Protein AF-J4UDU2-F1 (afdb_monomer_lite)

Secondary structure (DSSP, 8-state):
-----PPPHHHHHHHHHHHHHHHHHH---HHHHHHHHHHHHHHHHHHHHHHHHHHHHHTSSSTT---SSTT---TTS--GGGG---HHHHHHBSEEE-TTSTTSEEE--SPPTTT--EEEEEETTEEEEEE-EE-TTS-EE--S-EEEEE-S-EEE-TTS-EEEE-TT-TTS-EEETTEEE--

Structure (mmCIF, N/CA/C/O backbone):
data_AF-J4UDU2-F1
#
_entry.id   AF-J4UDU2-F1
#
loop_
_atom_site.group_PDB
_atom_site.id
_atom_site.type_symbol
_atom_site.label_atom_id
_atom_site.label_alt_id
_atom_site.label_comp_id
_atom_site.label_asym_id
_atom_site.label_entity_id
_atom_site.label_seq_id
_atom_site.pdbx_PDB_ins_code
_atom_site.Cartn_x
_atom_site.Cartn_y
_atom_site.Cartn_z
_atom_site.occupancy
_atom_site.B_iso_or_equiv
_atom_site.auth_seq_id
_atom_site.auth_comp_id
_atom_site.auth_asym_id
_atom_site.auth_atom_id
_atom_site.pdbx_PDB_model_num
ATOM 1 N N . MET A 1 1 ? -66.976 0.174 40.204 1.00 45.00 1 MET A N 1
ATOM 2 C CA . MET A 1 1 ? -65.738 0.943 40.476 1.00 45.00 1 MET A CA 1
ATOM 3 C C . MET A 1 1 ? -64.549 0.136 39.961 1.00 45.00 1 MET A C 1
ATOM 5 O O . MET A 1 1 ? -64.362 -0.986 40.413 1.00 45.00 1 MET A O 1
ATOM 9 N N . ARG A 1 2 ? -63.806 0.630 38.957 1.00 53.00 2 ARG A N 1
ATOM 10 C CA . ARG A 1 2 ? -62.607 -0.051 38.426 1.00 53.00 2 ARG A CA 1
ATOM 11 C C . ARG A 1 2 ? -61.478 0.061 39.462 1.00 53.00 2 ARG A C 1
ATOM 13 O O . ARG A 1 2 ? -61.044 1.169 39.750 1.00 53.00 2 ARG A O 1
ATOM 20 N N . LYS A 1 3 ? -61.021 -1.064 40.028 1.00 57.88 3 LYS A N 1
ATOM 21 C CA . LYS A 1 3 ? -59.808 -1.117 40.864 1.00 57.88 3 LYS A CA 1
ATOM 22 C C . LYS A 1 3 ? -58.595 -0.871 39.964 1.00 57.88 3 LYS A C 1
ATOM 24 O O . LYS A 1 3 ? -58.195 -1.771 39.230 1.00 57.88 3 LYS A O 1
ATOM 29 N N . SER A 1 4 ? -58.016 0.325 40.009 1.00 65.12 4 SER A N 1
ATOM 30 C CA . SER A 1 4 ? -56.647 0.526 39.538 1.00 65.12 4 SER A CA 1
ATOM 31 C C . SER A 1 4 ? -55.719 -0.206 40.510 1.00 65.12 4 SER A C 1
ATOM 33 O O . SER A 1 4 ? -55.686 0.093 41.702 1.00 65.12 4 SER A O 1
ATOM 35 N N . ARG A 1 5 ? -55.009 -1.234 40.032 1.00 69.75 5 ARG A N 1
ATOM 36 C CA . ARG A 1 5 ? -53.910 -1.828 40.801 1.00 69.75 5 ARG A CA 1
ATOM 37 C C . ARG A 1 5 ? -52.787 -0.792 40.816 1.00 69.75 5 ARG A C 1
ATOM 39 O O . ARG A 1 5 ? -52.220 -0.500 39.770 1.00 69.75 5 ARG A O 1
ATOM 46 N N . ALA A 1 6 ? -52.549 -0.178 41.971 1.00 69.25 6 ALA A N 1
ATOM 47 C CA . ALA A 1 6 ? -51.404 0.698 42.162 1.00 69.25 6 ALA A CA 1
ATOM 48 C C . ALA A 1 6 ? -50.126 -0.144 42.060 1.00 69.25 6 ALA A C 1
ATOM 50 O O . ALA A 1 6 ? -50.039 -1.209 42.670 1.00 69.25 6 ALA A O 1
ATOM 51 N N . PHE A 1 7 ? -49.180 0.324 41.251 1.00 75.19 7 PHE A N 1
ATOM 52 C CA . PHE A 1 7 ? -47.897 -0.331 41.025 1.00 75.19 7 PHE A CA 1
ATOM 53 C C . PHE A 1 7 ? -47.083 -0.321 42.323 1.00 75.19 7 PHE A C 1
ATOM 55 O O . PHE A 1 7 ? -46.953 0.725 42.964 1.00 75.19 7 PHE A O 1
ATOM 62 N N . THR A 1 8 ? -46.583 -1.480 42.746 1.00 87.56 8 THR A N 1
ATOM 63 C CA . THR A 1 8 ? -45.851 -1.592 44.012 1.00 87.56 8 THR A CA 1
ATOM 64 C C . THR A 1 8 ? -44.386 -1.191 43.842 1.00 87.56 8 THR A C 1
ATOM 66 O O . THR A 1 8 ? -43.789 -1.357 42.780 1.00 87.56 8 THR A O 1
ATOM 69 N N . LEU A 1 9 ? -43.770 -0.675 44.911 1.00 85.88 9 LEU A N 1
ATOM 70 C CA . LEU A 1 9 ? -42.351 -0.297 44.899 1.00 85.88 9 LEU A CA 1
ATOM 71 C C . LEU A 1 9 ? -41.449 -1.499 44.578 1.00 85.88 9 LEU A C 1
ATOM 73 O O . LEU A 1 9 ? -40.453 -1.353 43.877 1.00 85.88 9 LEU A O 1
ATOM 77 N N . VAL A 1 10 ? -41.834 -2.692 45.039 1.00 89.69 10 VAL A N 1
ATOM 78 C CA . VAL A 1 10 ? -41.133 -3.947 44.739 1.00 89.69 10 VAL A CA 1
ATOM 79 C C . VAL A 1 10 ? -41.125 -4.229 43.239 1.00 89.69 10 VAL A C 1
ATOM 81 O O . VAL A 1 10 ? -40.053 -4.465 42.693 1.00 89.69 10 VAL A O 1
ATOM 84 N N . GLU A 1 11 ? -42.273 -4.132 42.558 1.00 87.94 11 GLU A N 1
ATOM 85 C CA . GLU A 1 11 ? -42.340 -4.322 41.100 1.00 87.94 11 GLU A CA 1
ATOM 86 C C . GLU A 1 11 ? -41.428 -3.335 40.357 1.00 87.94 11 GLU A C 1
ATOM 88 O O . GLU A 1 11 ? -40.759 -3.718 39.399 1.00 87.94 11 GLU A O 1
ATOM 93 N N . LEU A 1 12 ? -41.325 -2.090 40.833 1.00 89.56 12 LEU A N 1
ATOM 94 C CA . LEU A 1 12 ? -40.435 -1.089 40.245 1.00 89.56 12 LEU A CA 1
ATOM 95 C C . LEU A 1 12 ? -38.954 -1.444 40.422 1.00 89.56 12 LEU A C 1
ATOM 97 O O . LEU A 1 12 ? -38.186 -1.397 39.462 1.00 89.56 12 LEU A O 1
ATOM 101 N N . VAL A 1 13 ? -38.551 -1.831 41.633 1.00 92.00 13 VAL A N 1
ATOM 102 C CA . VAL A 1 13 ? -37.158 -2.194 41.932 1.00 92.00 13 VAL A CA 1
ATOM 103 C C . VAL A 1 13 ? -36.739 -3.432 41.142 1.00 92.00 13 VAL A C 1
ATOM 105 O O . VAL A 1 13 ? -35.652 -3.449 40.566 1.00 92.00 13 VAL A O 1
ATOM 108 N N . THR A 1 14 ? -37.606 -4.443 41.045 1.00 92.38 14 THR A N 1
ATOM 109 C CA . THR A 1 14 ? -37.316 -5.657 40.271 1.00 92.38 14 THR A CA 1
ATOM 110 C C . THR A 1 14 ? -37.085 -5.343 38.793 1.00 92.38 14 THR A C 1
ATOM 112 O O . THR A 1 14 ? -36.130 -5.849 38.206 1.00 92.38 14 THR A O 1
ATOM 115 N N . VAL A 1 15 ? -37.895 -4.462 38.197 1.00 93.12 15 VAL A N 1
ATOM 116 C CA . VAL A 1 15 ? -37.722 -4.043 36.797 1.00 93.12 15 VAL A CA 1
ATOM 117 C C . VAL A 1 15 ? -36.394 -3.312 36.591 1.00 93.12 15 VAL A C 1
ATOM 119 O O . VAL A 1 15 ? -35.671 -3.628 35.648 1.00 93.12 15 VAL A O 1
ATOM 122 N N . VAL A 1 16 ? -36.025 -2.386 37.482 1.00 92.81 16 VAL A N 1
ATOM 123 C CA . VAL A 1 16 ? -34.753 -1.643 37.385 1.00 92.81 16 VAL A CA 1
ATOM 124 C C . VAL A 1 16 ? -33.546 -2.579 37.482 1.00 92.81 16 VAL A C 1
ATOM 126 O O . VAL A 1 16 ? -32.600 -2.437 36.708 1.00 92.81 16 VAL A O 1
ATOM 129 N N . VAL A 1 17 ? -33.588 -3.570 38.378 1.00 94.31 17 VAL A N 1
ATOM 130 C CA . VAL A 1 17 ? -32.515 -4.568 38.519 1.00 94.31 17 VAL A CA 1
ATOM 131 C C . VAL A 1 17 ? -32.376 -5.412 37.252 1.00 94.31 17 VAL A C 1
ATOM 133 O O . VAL A 1 17 ? -31.265 -5.582 36.752 1.00 94.31 17 VAL A O 1
ATOM 136 N N . ILE A 1 18 ? -33.488 -5.897 36.690 1.00 94.19 18 ILE A N 1
ATOM 137 C CA . ILE A 1 18 ? -33.465 -6.693 35.455 1.00 94.19 18 ILE A CA 1
ATOM 138 C C . ILE A 1 18 ? -32.927 -5.860 34.284 1.00 94.19 18 ILE A C 1
ATOM 140 O O . ILE A 1 18 ? -32.068 -6.340 33.549 1.00 94.19 18 ILE A O 1
ATOM 144 N N . ILE A 1 19 ? -33.364 -4.604 34.135 1.00 91.62 19 ILE A N 1
ATOM 145 C CA . ILE A 1 19 ? -32.855 -3.700 33.091 1.00 91.62 19 ILE A CA 1
ATOM 146 C C . ILE A 1 19 ? -31.349 -3.459 33.267 1.00 91.62 19 ILE A C 1
ATOM 148 O O . ILE A 1 19 ? -30.617 -3.502 32.282 1.00 91.62 19 ILE A O 1
ATOM 152 N N . GLY A 1 20 ? -30.862 -3.268 34.497 1.00 89.62 20 GLY A N 1
ATOM 153 C CA . GLY A 1 20 ? -29.432 -3.098 34.770 1.00 89.62 20 GLY A CA 1
ATOM 154 C C . GLY A 1 20 ? -28.589 -4.309 34.354 1.00 89.62 20 GLY A C 1
ATOM 155 O O . GLY A 1 20 ? -27.547 -4.146 33.720 1.00 89.62 20 GLY A O 1
ATOM 156 N N . ILE A 1 21 ? -29.068 -5.523 34.642 1.00 89.81 21 ILE A N 1
ATOM 157 C CA . ILE A 1 21 ? -28.399 -6.772 34.242 1.00 89.81 21 ILE A CA 1
ATOM 158 C C . ILE A 1 21 ? -28.413 -6.930 32.716 1.00 89.81 21 ILE A C 1
ATOM 160 O O . ILE A 1 21 ? -27.385 -7.252 32.119 1.00 89.81 21 ILE A O 1
ATOM 164 N N . LEU A 1 22 ? -29.554 -6.661 32.074 1.00 89.06 22 LEU A N 1
ATOM 165 C CA . LEU A 1 22 ? -29.677 -6.726 30.618 1.00 89.06 22 LEU A CA 1
ATOM 166 C C . LEU A 1 22 ? -28.736 -5.728 29.934 1.00 89.06 22 LEU A C 1
ATOM 168 O O . LEU A 1 22 ? -28.047 -6.097 28.990 1.00 89.06 22 LEU A O 1
ATOM 172 N N . LEU A 1 23 ? -28.637 -4.495 30.435 1.00 84.69 23 LEU A N 1
ATOM 173 C CA . LEU A 1 23 ? -27.727 -3.489 29.883 1.00 84.69 23 LEU A CA 1
ATOM 174 C C . LEU A 1 23 ? -26.251 -3.890 30.020 1.00 84.69 23 LEU A C 1
ATOM 176 O O . LEU A 1 23 ? -25.482 -3.631 29.100 1.00 84.69 23 LEU A O 1
ATOM 180 N N . MET A 1 24 ? -25.857 -4.564 31.108 1.00 81.81 24 MET A N 1
ATOM 181 C CA . MET A 1 24 ? -24.494 -5.094 31.261 1.00 81.81 24 MET A CA 1
ATOM 182 C C . MET A 1 24 ? -24.164 -6.205 30.256 1.00 81.81 24 MET A C 1
ATOM 184 O O . MET A 1 24 ? -23.032 -6.273 29.785 1.00 81.81 24 MET A O 1
ATOM 188 N N . MET A 1 25 ? -25.127 -7.067 29.921 1.00 78.88 25 MET A N 1
ATOM 189 C CA . MET A 1 25 ? -24.913 -8.170 28.972 1.00 78.88 25 MET A CA 1
ATOM 190 C C . MET A 1 25 ? -25.004 -7.735 27.504 1.00 78.88 25 MET A C 1
ATOM 192 O O . MET A 1 25 ? -24.445 -8.397 26.635 1.00 78.88 25 MET A O 1
ATOM 196 N N . VAL A 1 26 ? -25.728 -6.650 27.215 1.00 73.25 26 VAL A N 1
ATOM 197 C CA . VAL A 1 26 ? -26.039 -6.226 25.841 1.00 73.25 26 VAL A CA 1
ATOM 198 C C . VAL A 1 26 ? -24.910 -5.434 25.184 1.00 73.25 26 VAL A C 1
ATOM 200 O O . VAL A 1 26 ? -24.906 -5.366 23.960 1.00 73.25 26 VAL A O 1
ATOM 203 N N . VAL A 1 27 ? -23.947 -4.868 25.926 1.00 68.38 27 VAL A N 1
ATOM 204 C CA . VAL A 1 27 ? -22.822 -4.139 25.309 1.00 68.38 27 VAL A CA 1
ATOM 205 C C . VAL A 1 27 ? -21.933 -5.132 24.551 1.00 68.38 27 VAL A C 1
ATOM 207 O O . VAL A 1 27 ? -21.174 -5.871 25.180 1.00 68.38 27 VAL A O 1
ATOM 210 N N . PRO A 1 28 ? -21.971 -5.159 23.206 1.00 61.28 28 PRO A N 1
ATOM 211 C CA . PRO A 1 28 ? -21.019 -5.949 22.449 1.00 61.28 28 PRO A CA 1
ATOM 212 C C . PRO A 1 28 ? -19.652 -5.267 22.568 1.00 61.28 28 PRO A C 1
ATOM 214 O O . PRO A 1 28 ? -19.567 -4.036 22.609 1.00 61.28 28 PRO A O 1
A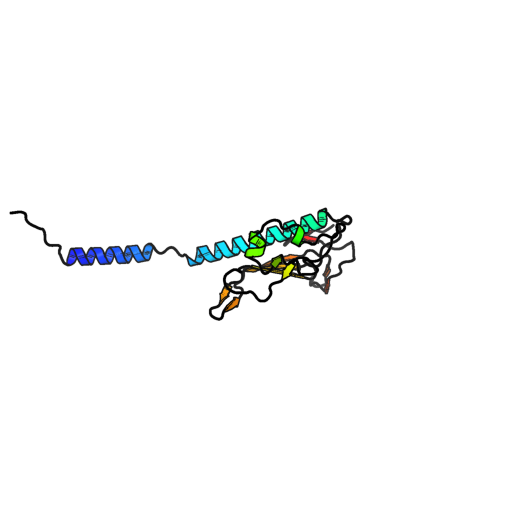TOM 217 N N . THR A 1 29 ? -18.571 -6.044 22.595 1.00 59.53 29 THR A N 1
ATOM 218 C CA . THR A 1 29 ? -17.185 -5.556 22.589 1.00 59.53 29 THR A CA 1
ATOM 219 C C . THR A 1 29 ? -16.869 -4.842 21.265 1.00 59.53 29 THR A C 1
ATOM 221 O O . THR A 1 29 ? -16.147 -5.343 20.409 1.00 59.53 29 THR A O 1
ATOM 224 N N . MET A 1 30 ? -17.382 -3.619 21.071 1.00 51.59 30 MET A N 1
ATOM 225 C CA . MET A 1 30 ? -17.120 -2.797 19.879 1.00 51.59 30 MET A CA 1
ATOM 226 C C . MET A 1 30 ? -15.617 -2.599 19.633 1.00 51.59 30 MET A C 1
ATOM 228 O O . MET A 1 30 ? -15.209 -2.417 18.488 1.00 51.59 30 MET A O 1
ATOM 232 N N . SER A 1 31 ? -14.785 -2.678 20.676 1.00 55.25 31 SER A N 1
ATOM 233 C CA . SER A 1 31 ? -13.327 -2.577 20.554 1.00 55.25 31 SER A CA 1
ATOM 234 C C . SER A 1 31 ? -12.732 -3.646 19.629 1.00 55.25 31 SER A C 1
ATOM 236 O O . SER A 1 31 ? -11.951 -3.306 18.749 1.00 55.25 31 SER A O 1
ATOM 238 N N . GLU A 1 32 ? -13.146 -4.911 19.751 1.00 54.06 32 GLU A N 1
ATOM 239 C CA . GLU A 1 32 ? -12.574 -6.018 18.962 1.00 54.06 32 GLU A CA 1
ATOM 240 C C . GLU A 1 32 ? -12.966 -5.927 17.480 1.00 54.06 32 GLU A C 1
ATOM 242 O O . GLU A 1 32 ? -12.180 -6.254 16.589 1.00 54.06 32 GLU A O 1
ATOM 247 N N . THR A 1 33 ? -14.167 -5.414 17.193 1.00 55.50 33 THR A N 1
ATOM 248 C CA . THR A 1 33 ? -14.633 -5.231 15.809 1.00 55.50 33 THR A CA 1
ATOM 249 C C . THR A 1 33 ? -13.850 -4.151 15.062 1.00 55.50 33 THR A C 1
ATOM 251 O O . THR A 1 33 ? -13.622 -4.282 13.860 1.00 55.50 33 THR A O 1
ATOM 254 N N . ARG A 1 34 ? -13.394 -3.102 15.760 1.00 57.62 34 ARG A N 1
ATOM 255 C CA . ARG A 1 34 ? -12.657 -1.988 15.145 1.00 57.62 34 ARG A CA 1
ATOM 256 C C . ARG A 1 34 ? -11.257 -2.420 14.723 1.00 57.62 34 ARG A C 1
ATOM 258 O O . ARG A 1 34 ? -10.872 -2.151 13.591 1.00 57.62 34 ARG A O 1
ATOM 265 N N . ASP A 1 35 ? -10.553 -3.162 15.572 1.00 60.28 35 ASP A N 1
ATOM 266 C CA . ASP A 1 35 ? -9.206 -3.658 15.263 1.00 60.28 35 ASP A CA 1
ATOM 267 C C . ASP A 1 35 ? -9.223 -4.672 14.105 1.00 60.28 35 ASP A C 1
ATOM 269 O O . ASP A 1 35 ? -8.374 -4.632 13.212 1.00 60.28 35 ASP A O 1
ATOM 273 N N . GLY A 1 36 ? -10.245 -5.534 14.046 1.00 58.44 36 GLY A N 1
ATOM 274 C CA . GLY A 1 36 ? -10.437 -6.455 12.922 1.00 58.44 36 GLY A CA 1
ATOM 275 C C . GLY A 1 36 ? -10.654 -5.745 11.578 1.00 58.44 36 GLY A C 1
ATOM 276 O O . GLY A 1 36 ? -10.104 -6.167 10.556 1.00 58.44 36 GLY A O 1
ATOM 277 N N . VAL A 1 37 ? -11.416 -4.647 11.568 1.00 64.12 37 VAL A N 1
ATOM 278 C CA . VAL A 1 37 ? -11.648 -3.830 10.363 1.00 64.12 37 VAL A CA 1
ATOM 279 C C . VAL A 1 37 ? -10.357 -3.141 9.913 1.00 64.12 37 VAL A C 1
ATOM 281 O O . VAL A 1 37 ? -10.018 -3.222 8.732 1.00 64.12 37 VAL A O 1
ATOM 284 N N . SER A 1 38 ? -9.595 -2.560 10.842 1.00 70.69 38 SER A N 1
ATOM 285 C CA . SER A 1 38 ? -8.304 -1.901 10.582 1.00 70.69 38 SER A CA 1
ATOM 286 C C . SER A 1 38 ? -7.277 -2.839 9.940 1.00 70.69 38 SER A C 1
ATOM 288 O O . SER A 1 38 ? -6.637 -2.512 8.931 1.00 70.69 38 SER A O 1
ATOM 290 N N . LYS A 1 39 ? -7.178 -4.065 10.462 1.00 73.00 39 LYS A N 1
ATOM 291 C CA . LYS A 1 39 ? -6.312 -5.111 9.914 1.00 73.00 39 LYS A CA 1
ATOM 292 C C . LYS A 1 39 ? -6.743 -5.538 8.512 1.00 73.00 39 LYS A C 1
ATOM 294 O O . LYS A 1 39 ? -5.910 -5.680 7.613 1.00 73.00 39 LYS A O 1
ATOM 299 N N . ASN A 1 40 ? -8.043 -5.736 8.300 1.00 79.00 40 ASN A N 1
ATOM 300 C CA . ASN A 1 40 ? -8.580 -6.119 6.994 1.00 79.00 40 ASN A CA 1
ATOM 301 C C . ASN A 1 40 ? -8.377 -5.024 5.945 1.00 79.00 40 ASN A C 1
ATOM 303 O O . ASN A 1 40 ? -7.995 -5.329 4.812 1.00 79.00 40 ASN A O 1
ATOM 307 N N . GLN A 1 41 ? -8.570 -3.762 6.325 1.00 80.44 41 GLN A N 1
ATOM 308 C CA . GLN A 1 41 ? -8.312 -2.610 5.470 1.00 80.44 41 GLN A CA 1
ATOM 309 C C . GLN A 1 41 ? -6.834 -2.547 5.081 1.00 80.44 41 GLN A C 1
ATOM 311 O O . GLN A 1 41 ? -6.520 -2.506 3.894 1.00 80.44 41 GLN A O 1
ATOM 316 N N . THR A 1 42 ? -5.920 -2.657 6.049 1.00 81.94 42 THR A N 1
ATOM 317 C CA . THR A 1 42 ? -4.469 -2.644 5.795 1.00 81.94 42 THR A CA 1
ATOM 318 C C . THR A 1 42 ? -4.043 -3.772 4.861 1.00 81.94 42 THR A C 1
ATOM 320 O O . THR A 1 42 ? -3.314 -3.531 3.902 1.00 81.94 42 THR A O 1
ATOM 323 N N . ASN A 1 43 ? -4.541 -4.992 5.078 1.00 81.50 43 ASN A N 1
ATOM 324 C CA . ASN A 1 43 ? -4.247 -6.137 4.214 1.00 81.50 43 ASN A CA 1
ATOM 325 C C . ASN A 1 43 ? -4.815 -5.977 2.800 1.00 81.50 43 ASN A C 1
ATOM 327 O O . ASN A 1 43 ? -4.174 -6.374 1.826 1.00 81.50 43 ASN A O 1
ATOM 331 N N . THR A 1 44 ? -6.015 -5.413 2.675 1.00 85.81 44 THR A N 1
ATOM 332 C CA . THR A 1 44 ? -6.643 -5.150 1.374 1.00 85.81 44 THR A CA 1
ATOM 333 C C . THR A 1 44 ? -5.843 -4.107 0.607 1.00 85.81 44 THR A C 1
ATOM 335 O O . THR A 1 44 ? -5.445 -4.358 -0.530 1.00 85.81 44 THR A O 1
ATOM 338 N N . THR A 1 45 ? -5.512 -2.991 1.258 1.00 87.38 45 THR A N 1
ATOM 339 C CA . THR A 1 45 ? -4.638 -1.955 0.707 1.00 87.38 45 THR A CA 1
ATOM 340 C C . THR A 1 45 ? -3.299 -2.552 0.288 1.00 87.38 45 THR A C 1
ATOM 342 O O . THR A 1 45 ? -2.895 -2.385 -0.860 1.00 87.38 45 THR A O 1
ATOM 345 N N . HIS A 1 46 ? -2.655 -3.336 1.158 1.00 86.06 46 HIS A N 1
ATOM 346 C CA . HIS A 1 46 ? -1.398 -4.017 0.853 1.00 86.06 46 HIS A CA 1
ATOM 347 C C . HIS A 1 46 ? -1.487 -4.828 -0.442 1.00 86.06 46 HIS A C 1
ATOM 349 O O . HIS A 1 46 ? -0.686 -4.616 -1.348 1.00 86.06 46 HIS A O 1
ATOM 355 N N . LYS A 1 47 ? -2.501 -5.692 -0.574 1.00 87.00 47 LYS A N 1
ATOM 356 C CA . LYS A 1 47 ? -2.725 -6.515 -1.775 1.00 87.00 47 LYS A CA 1
ATOM 357 C C . LYS A 1 47 ? -2.940 -5.686 -3.040 1.00 87.00 47 LYS A C 1
ATOM 359 O O . LYS A 1 47 ? -2.489 -6.089 -4.106 1.00 87.00 47 LYS A O 1
ATOM 364 N N . ILE A 1 48 ? -3.605 -4.536 -2.947 1.00 90.88 48 ILE A N 1
ATOM 365 C CA . ILE A 1 48 ? -3.790 -3.658 -4.110 1.00 90.88 48 ILE A CA 1
ATOM 366 C C . ILE A 1 48 ? -2.442 -3.092 -4.573 1.00 90.88 48 ILE A C 1
ATOM 368 O O . ILE A 1 48 ? -2.156 -3.120 -5.768 1.00 90.88 48 ILE A O 1
ATOM 372 N N . PHE A 1 49 ? -1.584 -2.657 -3.645 1.00 89.69 49 PHE A N 1
ATOM 373 C CA . PHE A 1 49 ? -0.228 -2.211 -3.985 1.00 89.69 49 PHE A CA 1
ATOM 374 C C . PHE A 1 49 ? 0.649 -3.349 -4.519 1.00 89.69 49 PHE A C 1
ATOM 376 O O . PHE A 1 49 ? 1.408 -3.126 -5.459 1.00 89.69 49 PHE A O 1
ATOM 383 N N . VAL A 1 50 ? 0.515 -4.563 -3.975 1.00 87.06 50 VAL A N 1
ATOM 384 C CA . VAL A 1 50 ? 1.173 -5.765 -4.512 1.00 87.06 50 VAL A CA 1
ATOM 385 C C . VAL A 1 50 ? 0.794 -5.990 -5.969 1.00 87.06 50 VAL A C 1
ATOM 387 O O . VAL A 1 50 ? 1.659 -6.027 -6.839 1.00 87.06 50 VAL A O 1
ATOM 390 N N . ASN A 1 51 ? -0.507 -6.037 -6.251 1.00 89.44 51 ASN A N 1
ATOM 391 C CA . ASN A 1 51 ? -1.011 -6.251 -7.601 1.00 89.44 51 ASN A CA 1
ATOM 392 C C . ASN A 1 51 ? -0.554 -5.147 -8.563 1.00 89.44 51 ASN A C 1
ATOM 394 O O . ASN A 1 51 ? -0.224 -5.432 -9.710 1.00 89.44 51 ASN A O 1
ATOM 398 N N . ALA A 1 52 ? -0.510 -3.893 -8.107 1.00 91.12 52 ALA A N 1
ATOM 399 C CA . ALA A 1 52 ? -0.018 -2.780 -8.911 1.00 91.12 52 ALA A CA 1
ATOM 400 C C . ALA A 1 52 ? 1.460 -2.953 -9.294 1.00 91.12 52 ALA A C 1
ATOM 402 O O . ALA A 1 52 ? 1.827 -2.715 -10.444 1.00 91.12 52 ALA A O 1
ATOM 403 N N . ILE A 1 53 ? 2.299 -3.419 -8.363 1.00 88.44 53 ILE A N 1
ATOM 404 C CA . ILE A 1 53 ? 3.704 -3.743 -8.640 1.00 88.44 53 ILE A CA 1
ATOM 405 C C . ILE A 1 53 ? 3.806 -4.931 -9.605 1.00 88.44 53 ILE A C 1
ATOM 407 O O . ILE A 1 53 ? 4.582 -4.873 -10.558 1.00 88.44 53 ILE A O 1
ATOM 411 N N . ASP A 1 54 ? 2.999 -5.974 -9.425 1.00 87.44 54 ASP A N 1
ATOM 412 C CA . ASP A 1 54 ? 3.000 -7.136 -10.319 1.00 87.44 54 ASP A CA 1
ATOM 413 C C . ASP A 1 54 ? 2.589 -6.768 -11.748 1.00 87.44 54 ASP A C 1
ATOM 415 O O . ASP A 1 54 ? 3.202 -7.235 -12.711 1.00 87.44 54 ASP A O 1
ATOM 419 N N . TYR A 1 55 ? 1.580 -5.909 -11.912 1.00 90.75 55 TYR A N 1
ATOM 420 C CA . TYR A 1 55 ? 1.205 -5.392 -13.227 1.00 90.75 55 TYR A CA 1
ATOM 421 C C . TYR A 1 55 ? 2.300 -4.518 -13.824 1.00 90.75 55 TYR A C 1
ATOM 423 O O . TYR A 1 55 ? 2.627 -4.689 -14.996 1.00 90.75 55 TYR A O 1
ATOM 431 N N . TRP A 1 56 ? 2.921 -3.657 -13.020 1.00 91.62 56 TRP A N 1
ATOM 432 C CA . TRP A 1 56 ? 4.062 -2.858 -13.453 1.00 91.62 56 TRP A CA 1
ATOM 433 C C . TRP A 1 56 ? 5.203 -3.736 -13.991 1.00 91.62 56 TRP A C 1
ATOM 435 O O . TRP A 1 56 ? 5.774 -3.414 -15.033 1.00 91.62 56 TRP A O 1
ATOM 445 N N . ILE A 1 57 ? 5.507 -4.860 -13.323 1.00 84.94 57 ILE A N 1
ATOM 446 C CA . ILE A 1 57 ? 6.551 -5.817 -13.736 1.00 84.94 57 ILE A CA 1
ATOM 447 C C . ILE A 1 57 ? 6.154 -6.527 -15.031 1.00 84.94 57 ILE A C 1
ATOM 449 O O . ILE A 1 57 ? 6.976 -6.646 -15.937 1.00 84.94 57 ILE A O 1
ATOM 453 N N . LYS A 1 58 ? 4.908 -7.004 -15.127 1.00 87.62 58 LYS A N 1
ATOM 454 C CA . LYS A 1 58 ? 4.401 -7.717 -16.312 1.00 87.62 58 LYS A CA 1
ATOM 455 C C . LYS A 1 58 ? 4.373 -6.839 -17.557 1.00 87.62 58 LYS A C 1
ATOM 457 O O . LYS A 1 58 ? 4.592 -7.334 -18.655 1.00 87.62 58 LYS A O 1
ATOM 462 N N . ASP A 1 59 ? 4.101 -5.555 -17.375 1.00 88.19 59 ASP A N 1
ATOM 463 C CA . ASP A 1 59 ? 4.036 -4.572 -18.455 1.00 88.19 59 ASP A CA 1
ATOM 464 C C . ASP A 1 59 ? 5.424 -4.014 -18.828 1.00 88.19 59 ASP A C 1
ATOM 466 O O . ASP A 1 59 ? 5.569 -3.178 -19.722 1.00 88.19 59 ASP A O 1
ATOM 470 N N . ASN A 1 60 ? 6.472 -4.464 -18.133 1.00 83.88 60 ASN A N 1
ATOM 471 C CA . ASN A 1 60 ? 7.842 -4.089 -18.418 1.00 83.88 60 ASN A CA 1
ATOM 472 C C . ASN A 1 60 ? 8.477 -5.044 -19.437 1.00 83.88 60 ASN A C 1
ATOM 474 O O . ASN A 1 60 ? 8.403 -6.261 -19.282 1.00 83.88 60 ASN A O 1
ATOM 478 N N . ILE A 1 61 ? 9.192 -4.501 -20.432 1.00 80.69 61 ILE A N 1
ATOM 479 C CA . ILE A 1 61 ? 9.890 -5.312 -21.450 1.00 80.69 61 ILE A CA 1
ATOM 480 C C . ILE A 1 61 ? 10.915 -6.243 -20.790 1.00 80.69 61 ILE A C 1
ATOM 482 O O . ILE A 1 61 ? 11.114 -7.370 -21.238 1.00 80.69 61 ILE A O 1
ATOM 486 N N . ASN A 1 62 ? 11.552 -5.783 -19.708 1.00 75.31 62 ASN A N 1
ATOM 487 C CA . ASN A 1 62 ? 12.409 -6.612 -18.875 1.00 75.31 62 ASN A CA 1
ATOM 488 C C . ASN A 1 62 ? 11.642 -7.116 -17.632 1.00 75.31 62 ASN A C 1
ATOM 490 O O . ASN A 1 62 ? 11.599 -6.408 -16.618 1.00 75.31 62 ASN A O 1
ATOM 494 N N . PRO A 1 63 ? 11.106 -8.350 -17.640 1.00 69.56 63 PRO A N 1
ATOM 495 C CA . PRO A 1 63 ? 10.349 -8.895 -16.513 1.00 69.56 63 PRO A CA 1
ATOM 496 C C . PRO A 1 63 ? 11.220 -9.205 -15.287 1.00 69.56 63 PRO A C 1
ATOM 498 O O . PRO A 1 63 ? 10.678 -9.574 -14.248 1.00 69.56 63 PRO A O 1
ATOM 501 N N . ALA A 1 64 ? 12.552 -9.082 -15.365 1.00 70.19 64 ALA A N 1
ATOM 502 C CA . ALA A 1 64 ? 13.451 -9.206 -14.215 1.00 70.19 64 ALA A CA 1
ATOM 503 C C . ALA A 1 64 ? 13.644 -7.877 -13.462 1.00 70.19 64 ALA A C 1
ATOM 505 O O . ALA A 1 64 ? 14.034 -7.881 -12.297 1.00 70.19 64 ALA A O 1
ATOM 506 N N . GLN A 1 65 ? 13.339 -6.738 -14.091 1.00 72.69 65 GLN A N 1
ATOM 507 C CA . GLN A 1 65 ? 13.407 -5.440 -13.425 1.00 72.69 65 GLN A CA 1
ATOM 508 C C . GLN A 1 65 ? 12.316 -5.343 -12.351 1.00 72.69 65 GLN A C 1
ATOM 510 O O . GLN A 1 65 ? 11.181 -5.789 -12.538 1.00 72.69 65 GLN A O 1
ATOM 515 N N . ARG A 1 66 ? 12.658 -4.749 -11.209 1.00 79.12 66 ARG A N 1
ATOM 516 C CA . ARG A 1 66 ? 11.734 -4.485 -10.100 1.00 79.12 66 ARG A CA 1
ATOM 517 C C . ARG A 1 66 ? 11.703 -2.982 -9.809 1.00 79.12 66 ARG A C 1
ATOM 519 O O . ARG A 1 66 ? 12.744 -2.333 -9.946 1.00 79.12 66 ARG A O 1
ATOM 526 N N . PRO A 1 67 ? 10.546 -2.410 -9.435 1.00 82.06 67 PRO A N 1
ATOM 527 C CA . PRO A 1 67 ? 10.476 -1.003 -9.075 1.00 82.06 67 PRO A CA 1
ATOM 528 C C . PRO A 1 67 ? 11.140 -0.773 -7.714 1.00 82.06 67 PRO A C 1
ATOM 530 O O . PRO A 1 67 ? 10.960 -1.550 -6.781 1.00 82.06 67 PRO A O 1
ATOM 533 N N . ALA A 1 68 ? 11.899 0.315 -7.584 1.00 80.00 68 ALA A N 1
ATOM 534 C CA . ALA A 1 68 ? 12.544 0.683 -6.324 1.00 80.00 68 ALA A CA 1
ATOM 535 C C . ALA A 1 68 ? 11.622 1.512 -5.414 1.00 80.00 68 ALA A C 1
ATOM 537 O O . ALA A 1 68 ? 11.843 1.589 -4.207 1.00 80.00 68 ALA A O 1
ATOM 538 N N . ASN A 1 69 ? 10.627 2.179 -5.995 1.00 86.31 69 ASN A N 1
ATOM 539 C CA . ASN A 1 69 ? 9.661 3.030 -5.308 1.00 86.31 69 ASN A CA 1
ATOM 540 C C . ASN A 1 69 ? 8.420 3.245 -6.193 1.00 86.31 69 ASN A C 1
ATOM 542 O O . ASN A 1 69 ? 8.373 2.802 -7.343 1.00 86.31 69 ASN A O 1
ATOM 546 N N . PHE A 1 70 ? 7.430 3.978 -5.677 1.00 89.38 70 PHE A N 1
ATOM 547 C CA . PHE A 1 70 ? 6.175 4.273 -6.381 1.00 89.38 70 PHE A CA 1
ATOM 548 C C . PHE A 1 70 ? 6.345 4.973 -7.733 1.00 89.38 70 PHE A C 1
ATOM 550 O O . PHE A 1 70 ? 5.517 4.799 -8.625 1.00 89.38 70 PHE A O 1
ATOM 557 N N . PHE A 1 71 ? 7.410 5.757 -7.878 1.00 89.25 71 PHE A N 1
ATOM 558 C CA . PHE A 1 71 ? 7.682 6.608 -9.035 1.00 89.25 71 PHE A CA 1
ATOM 559 C C . PHE A 1 71 ? 8.643 5.960 -10.035 1.00 89.25 71 PHE A C 1
ATOM 561 O O . PHE A 1 71 ? 9.071 6.599 -10.993 1.00 89.25 71 PHE A O 1
ATOM 568 N N . SER A 1 72 ? 9.010 4.695 -9.814 1.00 86.00 72 SER A N 1
ATOM 569 C CA . SER A 1 72 ? 9.805 3.934 -10.771 1.00 86.00 72 SER A CA 1
ATOM 570 C C . SER A 1 72 ? 9.016 3.772 -12.067 1.00 86.00 72 SER A C 1
ATOM 572 O O . SER A 1 72 ? 7.869 3.324 -12.044 1.00 86.00 72 SER A O 1
ATOM 574 N N . LYS A 1 73 ? 9.640 4.121 -13.192 1.00 87.69 73 LYS A N 1
ATOM 575 C CA . LYS A 1 73 ? 9.033 4.017 -14.521 1.00 87.69 73 LYS A CA 1
ATOM 576 C C . LYS A 1 73 ? 9.364 2.679 -15.156 1.00 87.69 73 LYS A C 1
ATOM 578 O O . LYS A 1 73 ? 10.531 2.283 -15.177 1.00 87.69 73 LYS A O 1
ATOM 583 N N . ASN A 1 74 ? 8.347 1.986 -15.655 1.00 85.75 74 ASN A N 1
ATOM 584 C CA . ASN A 1 74 ? 8.564 0.817 -16.501 1.00 85.75 74 ASN A CA 1
ATOM 585 C C . ASN A 1 74 ? 8.910 1.247 -17.936 1.00 85.75 74 ASN A C 1
ATOM 587 O O . ASN A 1 74 ? 8.996 2.433 -18.256 1.00 85.75 74 ASN A O 1
ATOM 591 N N . SER A 1 75 ? 9.061 0.268 -18.823 1.00 86.44 75 SER A N 1
ATOM 592 C CA . SER A 1 75 ? 9.341 0.464 -20.249 1.00 86.44 75 SER A CA 1
ATOM 593 C C . SER A 1 75 ? 8.258 1.266 -20.986 1.00 86.44 75 SER A C 1
ATOM 595 O O . SER A 1 75 ? 8.529 1.799 -22.056 1.00 86.44 75 SER A O 1
ATOM 597 N N . GLN A 1 76 ? 7.049 1.380 -20.424 1.00 85.81 76 GLN A N 1
ATOM 598 C CA . GLN A 1 76 ? 5.966 2.219 -20.951 1.00 85.81 76 GLN A CA 1
ATOM 599 C C . GLN A 1 76 ? 5.947 3.635 -20.356 1.00 85.81 76 GLN A C 1
ATOM 601 O O . GLN A 1 76 ? 5.063 4.428 -20.672 1.00 85.81 76 GLN A O 1
ATOM 606 N N . GLY A 1 77 ? 6.888 3.964 -19.468 1.00 86.88 77 GLY A N 1
ATOM 607 C CA . GLY A 1 77 ? 6.939 5.255 -18.787 1.00 86.88 77 GLY A CA 1
ATOM 608 C C . GLY A 1 77 ? 5.900 5.429 -17.676 1.00 86.88 77 GLY A C 1
ATOM 609 O O . GLY A 1 77 ? 5.778 6.541 -17.162 1.00 86.88 77 GLY A O 1
ATOM 610 N N . LYS A 1 78 ? 5.180 4.362 -17.302 1.00 89.62 78 LYS A N 1
ATOM 611 C CA . LYS A 1 78 ? 4.167 4.366 -16.241 1.00 89.62 78 LYS A CA 1
ATOM 612 C C . LYS A 1 78 ? 4.790 4.094 -14.877 1.00 89.62 78 LYS A C 1
ATOM 614 O O . LYS A 1 78 ? 5.712 3.282 -14.742 1.00 89.62 78 LYS A O 1
ATOM 619 N N . ASN A 1 79 ? 4.244 4.754 -13.867 1.00 91.94 79 ASN A N 1
ATOM 620 C CA . ASN A 1 79 ? 4.607 4.587 -12.468 1.00 91.94 79 ASN A CA 1
ATOM 621 C C . ASN A 1 79 ? 3.815 3.424 -11.852 1.00 91.94 79 ASN A C 1
ATOM 623 O O . ASN A 1 79 ? 2.794 2.997 -12.386 1.00 91.94 79 ASN A O 1
ATOM 627 N N . VAL A 1 80 ? 4.232 2.929 -10.684 1.00 89.94 80 VAL A N 1
ATOM 628 C CA . VAL A 1 80 ? 3.494 1.862 -9.973 1.00 89.94 80 VAL A CA 1
ATOM 629 C C . VAL A 1 80 ? 2.081 2.321 -9.605 1.00 89.94 80 VAL A C 1
ATOM 631 O O . VAL A 1 80 ? 1.125 1.561 -9.727 1.00 89.94 80 VAL A O 1
ATOM 634 N N . LEU A 1 81 ? 1.937 3.585 -9.199 1.00 92.38 81 LEU A N 1
ATOM 635 C CA . LEU A 1 81 ? 0.648 4.159 -8.800 1.00 92.38 81 LEU A CA 1
ATOM 636 C C . LEU A 1 81 ? -0.359 4.252 -9.956 1.00 92.38 81 LEU A C 1
ATOM 638 O O . LEU A 1 81 ? -1.560 4.252 -9.695 1.00 92.38 81 LEU A O 1
ATOM 642 N N . ASP A 1 82 ? 0.100 4.256 -11.212 1.00 92.31 82 ASP A N 1
ATOM 643 C CA . ASP A 1 82 ? -0.784 4.294 -12.386 1.00 92.31 82 ASP A CA 1
ATOM 644 C C . ASP A 1 82 ? -1.571 2.990 -12.570 1.00 92.31 82 ASP A C 1
ATOM 646 O O . ASP A 1 82 ? -2.620 2.984 -13.212 1.00 92.31 82 ASP A O 1
ATOM 650 N N . TYR A 1 83 ? -1.106 1.894 -11.963 1.00 91.81 83 TYR A N 1
ATOM 651 C CA . TYR A 1 83 ? -1.795 0.602 -11.965 1.00 91.81 83 TYR A CA 1
ATOM 652 C C . TYR A 1 83 ? -2.830 0.472 -10.836 1.00 91.81 83 TYR A C 1
ATOM 654 O O . TYR A 1 83 ? -3.490 -0.561 -10.720 1.00 91.81 83 TYR A O 1
ATOM 662 N N . ILE A 1 84 ? -3.014 1.511 -10.012 1.00 92.44 84 ILE A N 1
ATOM 663 C CA . ILE A 1 84 ? -4.043 1.551 -8.970 1.00 92.44 84 ILE A CA 1
ATOM 664 C C . ILE A 1 84 ? -5.248 2.341 -9.485 1.00 92.44 84 ILE A C 1
ATOM 666 O O . ILE A 1 84 ? -5.256 3.571 -9.529 1.00 92.44 84 ILE A O 1
ATOM 670 N N . ALA A 1 85 ? -6.308 1.615 -9.838 1.00 86.25 85 ALA A N 1
ATOM 671 C CA . ALA A 1 85 ? -7.567 2.208 -10.293 1.00 86.25 85 ALA A CA 1
ATOM 672 C C . ALA A 1 85 ? -8.552 2.517 -9.149 1.00 86.25 85 ALA A C 1
ATOM 674 O O . ALA A 1 85 ? -9.497 3.282 -9.334 1.00 86.25 85 ALA A O 1
ATOM 675 N N . VAL A 1 86 ? -8.348 1.929 -7.967 1.00 87.62 86 VAL A N 1
ATOM 676 C CA . VAL A 1 86 ? -9.288 2.026 -6.841 1.00 87.62 86 VAL A CA 1
ATOM 677 C C . VAL A 1 86 ? -9.114 3.367 -6.130 1.00 87.62 86 VAL A C 1
ATOM 679 O O . VAL A 1 86 ? -8.087 3.604 -5.497 1.00 87.62 86 VAL A O 1
ATOM 682 N N . LYS A 1 87 ? -10.122 4.244 -6.217 1.00 84.00 87 LYS A N 1
ATOM 683 C CA . LYS A 1 87 ? -10.086 5.577 -5.592 1.00 84.00 87 LYS A CA 1
ATOM 684 C C . LYS A 1 87 ? -9.927 5.499 -4.071 1.00 84.00 87 LYS A C 1
ATOM 686 O O . LYS A 1 87 ? -9.084 6.204 -3.526 1.00 84.00 87 LYS A O 1
ATOM 691 N N . ASP A 1 88 ? -10.660 4.598 -3.424 1.00 83.56 88 ASP A N 1
ATOM 692 C CA . ASP A 1 88 ? -10.691 4.440 -1.963 1.00 83.56 88 ASP A CA 1
ATOM 693 C C . ASP A 1 88 ? -9.305 4.167 -1.358 1.00 83.56 88 ASP A C 1
ATOM 695 O O . ASP A 1 88 ? -9.034 4.503 -0.204 1.00 83.56 88 ASP A O 1
ATOM 699 N N . VAL A 1 89 ? -8.388 3.593 -2.144 1.00 86.94 89 VAL A N 1
ATOM 700 C CA . VAL A 1 89 ? -6.993 3.407 -1.729 1.00 86.94 89 VAL A CA 1
ATOM 701 C C . VAL A 1 89 ? -6.304 4.751 -1.528 1.00 86.94 89 VAL A C 1
ATOM 703 O O . VAL A 1 89 ? -5.598 4.928 -0.545 1.00 86.94 89 VAL A O 1
ATOM 706 N N . PHE A 1 90 ? -6.519 5.726 -2.407 1.00 87.31 90 PHE A N 1
ATOM 707 C CA . PHE A 1 90 ? -5.943 7.064 -2.252 1.00 87.31 90 PHE A CA 1
ATOM 708 C C . PHE A 1 90 ? -6.619 7.859 -1.128 1.00 87.31 90 PHE A C 1
ATOM 710 O O . PHE A 1 90 ? -5.966 8.662 -0.470 1.00 87.31 90 PHE A O 1
ATOM 717 N N . ASP A 1 91 ? -7.900 7.600 -0.860 1.00 84.44 91 ASP A N 1
ATOM 718 C CA . ASP A 1 91 ? -8.624 8.263 0.230 1.00 84.44 91 ASP A CA 1
ATOM 719 C C . ASP A 1 91 ? -8.166 7.759 1.611 1.00 84.44 91 ASP A C 1
ATOM 721 O O . ASP A 1 91 ? -8.069 8.533 2.560 1.00 84.44 91 ASP A O 1
ATOM 725 N N . SER A 1 92 ? -7.839 6.467 1.717 1.00 83.00 92 SER A N 1
ATOM 726 C CA . SER A 1 92 ? -7.453 5.816 2.978 1.00 83.00 92 SER A CA 1
ATOM 727 C C . SER A 1 92 ? -5.947 5.810 3.263 1.00 83.00 92 SER A C 1
ATOM 729 O O . SER A 1 92 ? -5.539 5.432 4.369 1.00 83.00 92 SER A O 1
ATOM 731 N N . THR A 1 93 ? -5.115 6.240 2.306 1.00 88.38 93 THR A N 1
ATOM 732 C CA . THR A 1 93 ? -3.648 6.190 2.411 1.00 88.38 93 THR A CA 1
ATOM 733 C C . THR A 1 93 ? -2.980 7.564 2.481 1.00 88.38 93 THR A C 1
ATOM 735 O O . THR A 1 93 ? -3.595 8.616 2.325 1.00 88.38 93 THR A O 1
ATOM 738 N N . ASN A 1 94 ? -1.665 7.578 2.702 1.00 88.81 94 ASN A N 1
ATOM 739 C CA . ASN A 1 94 ? -0.810 8.761 2.576 1.00 88.81 94 ASN A CA 1
ATOM 740 C C . ASN A 1 94 ? -0.491 9.145 1.118 1.00 88.81 94 ASN A C 1
ATOM 742 O O . ASN A 1 94 ? 0.540 9.771 0.890 1.00 88.81 94 ASN A O 1
ATOM 746 N N . ILE A 1 95 ? -1.310 8.791 0.125 1.00 89.50 95 ILE A N 1
ATOM 747 C CA . ILE A 1 95 ? -1.014 9.051 -1.292 1.00 89.50 95 ILE A CA 1
ATOM 748 C C . ILE A 1 95 ? -2.206 9.734 -1.953 1.00 89.50 95 ILE A C 1
ATOM 750 O O . ILE A 1 95 ? -3.310 9.210 -1.919 1.00 89.50 95 ILE A O 1
ATOM 754 N N . SER A 1 96 ?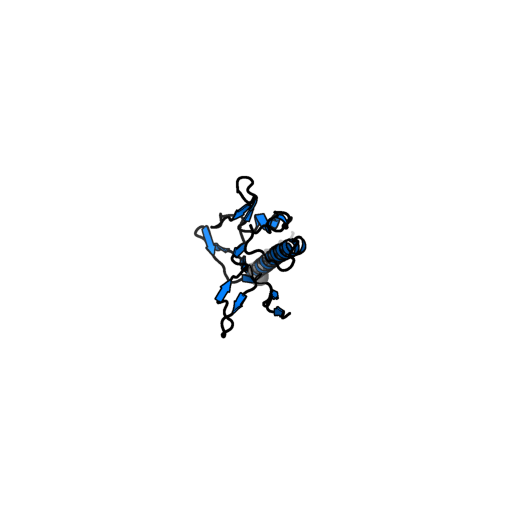 -1.985 10.872 -2.611 1.00 88.50 96 SER A N 1
ATOM 755 C CA . SER A 1 96 ? -3.013 11.546 -3.412 1.00 88.50 96 SER A CA 1
ATOM 756 C C . SER A 1 96 ? -2.554 11.763 -4.846 1.00 88.50 96 SER A C 1
ATOM 758 O O . SER A 1 96 ? -1.367 11.955 -5.112 1.00 88.50 96 SER A O 1
ATOM 760 N N . LYS A 1 97 ? -3.512 11.786 -5.774 1.00 88.12 97 LYS A N 1
ATOM 761 C CA . LYS A 1 97 ? -3.280 12.290 -7.131 1.00 88.12 97 LYS A CA 1
ATOM 762 C C . LYS A 1 97 ? -3.050 13.797 -7.064 1.00 88.12 97 LYS A C 1
ATOM 764 O O . LYS A 1 97 ? -3.783 14.503 -6.378 1.00 88.12 97 LYS A O 1
ATOM 769 N N . ASP A 1 98 ? -2.020 14.266 -7.749 1.00 87.69 98 ASP A N 1
ATOM 770 C CA . ASP A 1 98 ? -1.630 15.671 -7.800 1.00 87.69 98 ASP A CA 1
ATOM 771 C C . ASP A 1 98 ? -1.060 15.969 -9.188 1.00 87.69 98 ASP A C 1
ATOM 773 O O . ASP A 1 98 ? 0.084 15.629 -9.490 1.00 87.69 98 ASP A O 1
ATOM 777 N N . SER A 1 99 ? -1.865 16.598 -10.045 1.00 83.62 99 SER A N 1
ATOM 778 C CA . SER A 1 99 ? -1.462 16.951 -11.411 1.00 83.62 99 SER A CA 1
ATOM 779 C C . SER A 1 99 ? -0.366 18.021 -11.465 1.00 83.62 99 SER A C 1
ATOM 781 O O . SER A 1 99 ? 0.238 18.197 -12.518 1.00 83.62 99 SER A O 1
ATOM 783 N N . GLY A 1 100 ? -0.100 18.725 -10.358 1.00 83.81 100 GLY A N 1
ATOM 784 C CA . GLY A 1 100 ? 1.021 19.658 -10.236 1.00 83.81 100 GLY A CA 1
ATOM 785 C C . GLY A 1 100 ? 2.341 18.983 -9.847 1.00 83.81 100 GLY A C 1
ATOM 786 O O . GLY A 1 100 ? 3.400 19.601 -9.943 1.00 83.81 100 GLY A O 1
ATOM 787 N N . SER A 1 101 ? 2.305 17.716 -9.424 1.00 84.88 101 SER A N 1
ATOM 788 C CA . SER A 1 101 ? 3.503 16.932 -9.126 1.00 84.88 101 SER A CA 1
ATOM 789 C C . SER A 1 101 ? 4.143 16.406 -10.410 1.00 84.88 101 SER A C 1
ATOM 791 O O . SER A 1 101 ? 3.456 15.898 -11.294 1.00 84.88 101 SER A O 1
ATOM 793 N N . ALA A 1 102 ? 5.479 16.416 -10.478 1.00 82.88 102 ALA A N 1
ATOM 794 C CA . ALA A 1 102 ? 6.243 15.873 -11.608 1.00 82.88 102 ALA A CA 1
ATOM 795 C C . ALA A 1 102 ? 5.914 14.399 -11.926 1.00 82.88 102 ALA A C 1
ATOM 797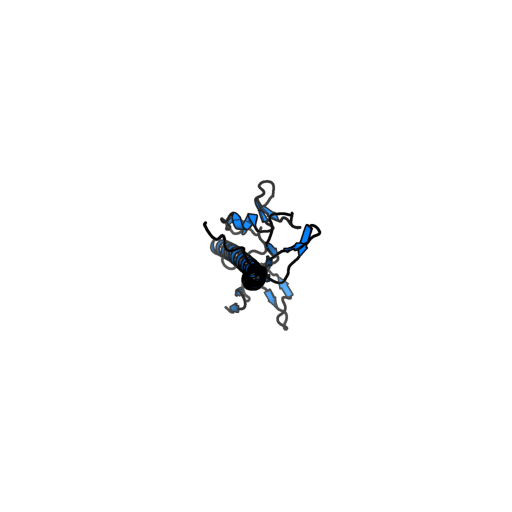 O O . ALA A 1 102 ? 6.107 13.942 -13.051 1.00 82.88 102 ALA A O 1
ATOM 798 N N . ASN A 1 103 ? 5.414 13.661 -10.932 1.00 83.50 103 ASN A N 1
ATOM 799 C CA . ASN A 1 103 ? 5.047 12.254 -11.056 1.00 83.50 103 ASN A CA 1
ATOM 800 C C . ASN A 1 103 ? 3.528 12.022 -11.091 1.00 83.50 103 ASN A C 1
ATOM 802 O O . ASN A 1 103 ? 3.120 10.866 -11.107 1.00 83.50 103 ASN A O 1
ATOM 806 N N . GLY A 1 104 ? 2.702 13.076 -11.046 1.00 86.56 104 GLY A N 1
ATOM 807 C CA . GLY A 1 104 ? 1.235 12.986 -11.002 1.00 86.56 104 GLY A CA 1
ATOM 808 C C . GLY A 1 104 ? 0.641 12.602 -9.639 1.00 86.56 104 GLY A C 1
ATOM 809 O O . GLY A 1 104 ? -0.581 12.525 -9.496 1.00 86.56 104 GLY A O 1
ATOM 810 N N . TYR A 1 105 ? 1.485 12.368 -8.629 1.00 89.62 105 TYR A N 1
ATOM 811 C CA . TYR A 1 105 ? 1.077 11.980 -7.277 1.00 89.62 105 TYR A CA 1
ATOM 812 C C . TYR A 1 105 ? 1.907 12.693 -6.214 1.00 89.62 105 TYR A C 1
ATOM 814 O O . TYR A 1 105 ? 3.066 13.059 -6.438 1.00 89.62 105 TYR A O 1
ATOM 822 N N . LYS A 1 106 ? 1.326 12.814 -5.025 1.00 88.25 106 LYS A N 1
ATOM 823 C CA . LYS A 1 106 ? 1.949 13.375 -3.832 1.00 88.25 106 LYS A CA 1
ATOM 824 C C . LYS A 1 106 ? 1.852 12.387 -2.676 1.00 88.25 106 LYS A C 1
ATOM 826 O O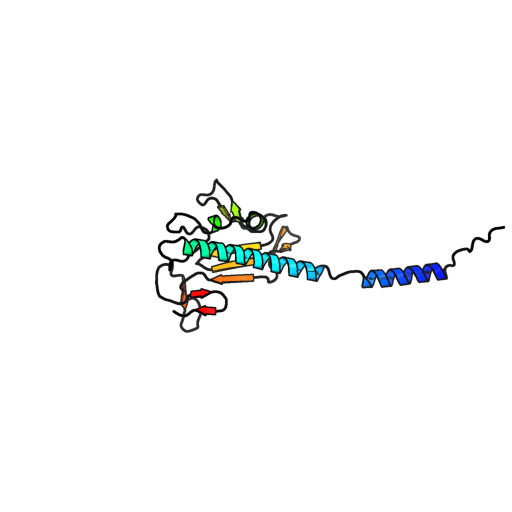 . LYS A 1 106 ? 0.787 11.837 -2.401 1.00 88.25 106 LYS A O 1
ATOM 831 N N . LEU A 1 107 ? 2.978 12.184 -1.994 1.00 87.75 107 LEU A N 1
ATOM 832 C CA . LEU A 1 107 ? 3.021 11.497 -0.708 1.00 87.75 107 LEU A CA 1
ATOM 833 C C . LEU A 1 107 ? 2.704 12.513 0.386 1.00 87.75 107 LEU A C 1
ATOM 835 O O . LEU A 1 107 ? 3.412 13.502 0.565 1.00 87.75 107 LEU A O 1
ATOM 839 N N . ASN A 1 108 ? 1.617 12.284 1.103 1.00 80.44 108 ASN A N 1
ATOM 840 C CA . ASN A 1 108 ? 1.115 13.185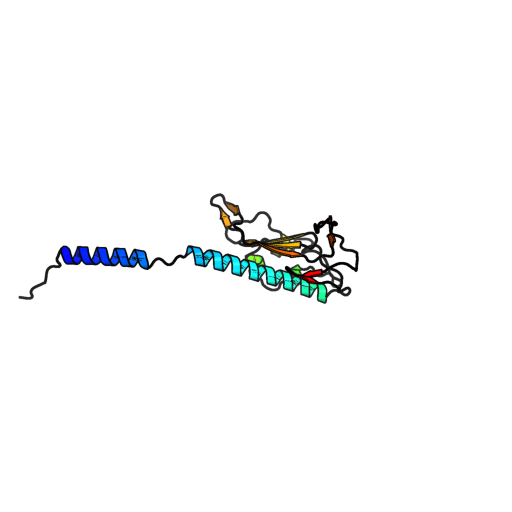 2.120 1.00 80.44 108 ASN A CA 1
ATOM 841 C C . ASN A 1 108 ? 1.610 12.756 3.505 1.00 80.44 108 ASN A C 1
ATOM 843 O O . ASN A 1 108 ? 0.843 12.261 4.332 1.00 80.44 108 ASN A O 1
ATOM 847 N N . THR A 1 109 ? 2.907 12.927 3.736 1.00 68.75 109 THR A N 1
ATOM 848 C CA . THR A 1 109 ? 3.554 12.655 5.024 1.00 68.75 109 THR A CA 1
ATOM 849 C C . THR A 1 109 ? 4.067 13.964 5.645 1.00 68.75 109 THR A C 1
ATOM 851 O O . THR A 1 109 ? 4.843 14.649 4.974 1.00 68.75 109 THR A O 1
ATOM 854 N N . PRO A 1 110 ? 3.683 14.320 6.892 1.00 65.19 110 PRO A N 1
ATOM 855 C CA . PRO A 1 110 ? 2.805 13.567 7.793 1.00 65.19 110 PRO A CA 1
ATOM 856 C C . PRO A 1 110 ? 1.311 13.643 7.419 1.00 65.19 110 PRO A C 1
ATOM 858 O O . PRO A 1 110 ? 0.884 14.390 6.533 1.00 65.19 110 PRO A O 1
ATOM 861 N N . PHE A 1 111 ? 0.527 12.799 8.089 1.00 69.44 111 PHE A N 1
ATOM 862 C CA . PHE A 1 111 ? -0.913 12.658 7.906 1.00 69.44 111 PHE A CA 1
ATOM 863 C C . PHE A 1 111 ? -1.671 13.941 8.287 1.00 69.44 111 PHE A C 1
ATOM 865 O O . PHE A 1 111 ? -1.303 14.621 9.237 1.00 69.44 111 PHE A O 1
ATOM 872 N N . VAL A 1 112 ? -2.723 14.272 7.535 1.00 65.12 112 VAL A N 1
ATOM 873 C CA . VAL A 1 112 ? -3.664 15.358 7.859 1.00 65.12 112 VAL A CA 1
ATOM 874 C C . VAL A 1 112 ? -4.916 14.711 8.453 1.00 65.12 112 VAL A C 1
ATOM 876 O O . VAL A 1 112 ? -5.292 13.620 8.016 1.00 65.12 112 VAL A O 1
ATOM 879 N N . ALA A 1 113 ? -5.511 15.358 9.456 1.00 58.66 113 ALA A N 1
ATOM 880 C CA . ALA A 1 113 ? -6.657 14.865 10.218 1.00 58.66 113 ALA A CA 1
ATOM 881 C C . ALA A 1 113 ? -7.863 14.445 9.342 1.00 58.66 113 ALA A C 1
ATOM 883 O O . ALA A 1 113 ? -7.969 14.823 8.176 1.00 58.66 113 ALA A O 1
ATOM 884 N N . GLU A 1 114 ? -8.770 13.668 9.946 1.00 61.72 114 GLU A N 1
ATOM 885 C CA . GLU A 1 114 ? -10.110 13.270 9.459 1.00 61.72 114 GLU A CA 1
ATOM 886 C C . GLU A 1 114 ? -10.227 12.144 8.419 1.00 61.72 114 GLU A C 1
ATOM 888 O O . GLU A 1 114 ? -11.285 11.523 8.361 1.00 61.72 114 GLU A O 1
ATOM 893 N N . TYR A 1 115 ? -9.188 11.807 7.647 1.00 63.91 115 TYR A N 1
ATOM 894 C CA . TYR A 1 115 ? -9.388 10.886 6.507 1.00 63.91 115 TYR A CA 1
ATOM 895 C C . TYR A 1 115 ? -8.424 9.700 6.425 1.00 63.91 115 TYR A C 1
ATOM 897 O O . TYR A 1 115 ? -8.707 8.730 5.726 1.00 63.91 115 TYR A O 1
ATOM 905 N N . ARG A 1 116 ? -7.292 9.727 7.133 1.00 72.12 116 ARG A N 1
ATOM 906 C CA . ARG A 1 116 ? -6.187 8.810 6.826 1.00 72.12 116 ARG A CA 1
ATOM 907 C C . ARG A 1 116 ? -5.987 7.730 7.877 1.00 72.12 116 ARG A C 1
ATOM 909 O O . ARG A 1 116 ? -5.902 8.024 9.065 1.00 72.12 116 ARG A O 1
ATOM 916 N N . GLN A 1 117 ? -5.882 6.489 7.413 1.00 79.31 117 GLN A N 1
ATOM 917 C CA . GLN A 1 117 ? -5.894 5.301 8.272 1.00 79.31 117 GLN A CA 1
ATOM 918 C C . GLN A 1 117 ? -4.767 4.314 7.942 1.00 79.31 117 GLN A C 1
ATOM 920 O O . GLN A 1 117 ? -4.437 3.472 8.768 1.00 79.31 117 GLN A O 1
ATOM 925 N N . VAL A 1 118 ? -4.125 4.424 6.771 1.00 85.75 118 VAL A N 1
ATOM 926 C CA . VAL A 1 118 ? -3.030 3.529 6.364 1.00 85.75 118 VAL A CA 1
ATOM 927 C C . VAL A 1 118 ? -1.828 4.323 5.847 1.00 85.75 118 VAL A C 1
ATOM 929 O O . VAL A 1 118 ? -1.922 5.127 4.924 1.00 85.75 118 VAL A O 1
ATOM 932 N N . GLU A 1 119 ? -0.655 4.063 6.409 1.00 87.56 119 GLU A N 1
ATOM 933 C CA . GLU A 1 119 ? 0.621 4.490 5.852 1.00 87.56 119 GLU A CA 1
ATOM 934 C C . GLU A 1 119 ? 1.137 3.470 4.855 1.00 87.56 119 GLU A C 1
ATOM 936 O O . GLU A 1 119 ? 1.285 2.300 5.186 1.00 87.56 119 GLU A O 1
ATOM 941 N N . VAL A 1 120 ? 1.469 3.922 3.651 1.00 88.62 120 VAL A N 1
ATOM 942 C CA . VAL A 1 120 ? 2.107 3.115 2.618 1.00 88.62 120 VAL A CA 1
ATOM 943 C C . VAL A 1 120 ? 3.455 3.752 2.288 1.00 88.62 120 VAL A C 1
ATOM 945 O O . VAL A 1 120 ? 3.546 4.907 1.869 1.00 88.62 120 VAL A O 1
ATOM 948 N N . LYS A 1 121 ? 4.527 2.994 2.499 1.00 88.56 121 LYS A N 1
ATOM 949 C CA . LYS A 1 121 ? 5.906 3.375 2.179 1.00 88.56 121 LYS A CA 1
ATOM 950 C C . LYS A 1 121 ? 6.459 2.378 1.183 1.00 88.56 121 LYS A C 1
ATOM 952 O O . LYS A 1 121 ? 6.369 1.177 1.415 1.00 88.56 121 LYS A O 1
ATOM 957 N N . PHE A 1 122 ? 7.035 2.862 0.091 1.00 86.25 122 PHE A N 1
ATOM 958 C CA . PHE A 1 122 ? 7.714 2.006 -0.872 1.00 86.25 122 PHE A CA 1
ATOM 959 C C . PHE A 1 122 ? 9.067 2.597 -1.219 1.00 86.25 122 PHE A C 1
ATOM 961 O O . PHE A 1 122 ? 9.174 3.538 -2.004 1.00 86.25 122 PHE A O 1
ATOM 968 N N . GLU A 1 123 ? 10.094 2.047 -0.585 1.00 82.81 123 GLU A N 1
ATOM 969 C CA . GLU A 1 123 ? 11.451 2.564 -0.659 1.00 82.81 123 GLU A CA 1
ATOM 970 C C . GLU A 1 123 ? 12.424 1.411 -0.828 1.00 82.81 123 GLU A C 1
ATOM 972 O O . GLU A 1 123 ? 12.331 0.399 -0.132 1.00 82.81 123 GLU A O 1
ATOM 977 N N . ARG A 1 124 ? 13.373 1.578 -1.752 1.00 73.69 124 ARG A N 1
ATOM 978 C CA . ARG A 1 124 ? 14.408 0.581 -2.053 1.00 73.69 124 ARG A CA 1
ATOM 979 C C . ARG A 1 124 ? 13.802 -0.805 -2.328 1.00 73.69 124 ARG A C 1
ATOM 981 O O . ARG A 1 124 ? 14.311 -1.823 -1.884 1.00 73.69 124 ARG A O 1
ATOM 988 N N . GLY A 1 125 ? 12.668 -0.860 -3.017 1.00 71.06 125 GLY A N 1
ATOM 989 C CA . GLY A 1 125 ? 11.994 -2.120 -3.310 1.00 71.06 125 GLY A CA 1
ATOM 990 C C . GLY A 1 125 ? 11.253 -2.726 -2.114 1.00 71.06 125 GLY A C 1
ATOM 991 O O . GLY A 1 125 ? 10.714 -3.809 -2.245 1.00 71.06 125 GLY A O 1
ATOM 992 N N . VAL A 1 126 ? 11.142 -2.068 -0.959 1.00 73.31 126 VAL A N 1
ATOM 993 C CA . VAL A 1 126 ? 10.376 -2.598 0.184 1.00 73.31 126 VAL A CA 1
ATOM 994 C C . VAL A 1 126 ? 9.077 -1.831 0.347 1.00 73.31 126 VAL A C 1
ATOM 996 O O . VAL A 1 126 ? 9.078 -0.664 0.739 1.00 73.31 126 VAL A O 1
ATOM 999 N N . LEU A 1 127 ? 7.967 -2.496 0.045 1.00 79.62 127 LEU A N 1
ATOM 1000 C CA . LEU A 1 127 ? 6.613 -2.025 0.283 1.00 79.62 127 LEU A CA 1
ATOM 1001 C C . LEU A 1 127 ? 6.223 -2.342 1.728 1.00 79.62 127 LEU A C 1
ATOM 1003 O O . LEU A 1 127 ? 6.139 -3.502 2.120 1.00 79.62 127 LEU A O 1
ATOM 1007 N N . LYS A 1 128 ? 5.942 -1.313 2.516 1.00 82.94 128 LYS A N 1
ATOM 1008 C CA . LYS A 1 128 ? 5.432 -1.411 3.883 1.00 82.94 128 LYS A CA 1
ATOM 1009 C C . LYS A 1 128 ? 4.085 -0.719 3.953 1.00 82.94 128 LYS A C 1
ATOM 1011 O O . LYS A 1 128 ? 3.955 0.418 3.511 1.00 82.94 128 LYS A O 1
ATOM 1016 N N . THR A 1 129 ? 3.113 -1.394 4.541 1.00 82.94 129 THR A N 1
ATOM 1017 C CA . THR A 1 129 ? 1.800 -0.841 4.855 1.00 82.94 129 THR A CA 1
ATOM 1018 C C . THR A 1 129 ? 1.552 -0.962 6.344 1.00 82.94 129 THR A C 1
ATOM 1020 O O . THR A 1 129 ? 1.635 -2.071 6.878 1.00 82.94 129 THR A O 1
ATOM 1023 N N . THR A 1 130 ? 1.241 0.155 6.988 1.00 84.00 130 THR A N 1
ATOM 1024 C CA . THR A 1 130 ? 1.040 0.242 8.432 1.00 84.00 130 THR A CA 1
ATOM 1025 C C . THR A 1 130 ? -0.301 0.894 8.728 1.00 84.00 130 THR A C 1
ATOM 1027 O O . THR A 1 130 ? -0.588 1.948 8.168 1.00 84.00 130 THR A O 1
ATOM 1030 N N . PHE A 1 131 ? -1.113 0.319 9.612 1.00 82.94 131 PHE A N 1
ATOM 1031 C CA . PHE A 1 131 ? -2.314 1.011 10.083 1.00 82.94 131 PHE A CA 1
ATOM 1032 C C . PHE A 1 131 ? -1.951 2.137 11.058 1.00 82.94 131 PHE A C 1
ATOM 1034 O O . PHE A 1 131 ? -1.146 1.939 11.975 1.00 82.94 131 PHE A O 1
ATOM 1041 N N . MET A 1 132 ? -2.565 3.302 10.867 1.00 82.06 132 MET A N 1
ATOM 1042 C CA . MET A 1 132 ? -2.331 4.513 11.644 1.00 82.06 132 MET A CA 1
ATOM 1043 C C . MET A 1 132 ? -3.592 4.896 12.425 1.00 82.06 132 MET A C 1
ATOM 1045 O O . MET A 1 132 ? -4.693 4.937 11.881 1.00 82.06 132 MET A O 1
ATOM 1049 N N . PHE A 1 133 ? -3.415 5.227 13.698 1.00 77.19 133 PHE A N 1
ATOM 1050 C CA . PHE A 1 133 ? -4.448 5.707 14.606 1.00 77.19 133 PHE A CA 1
ATOM 1051 C C . PHE A 1 133 ? -4.234 7.194 14.858 1.00 77.19 133 PHE A C 1
ATOM 1053 O O . PHE A 1 133 ? -3.102 7.611 15.086 1.00 77.19 133 PHE A O 1
ATOM 1060 N N . SER A 1 134 ? -5.310 7.978 14.844 1.00 77.50 134 SER A N 1
ATOM 1061 C CA . SER A 1 134 ? -5.255 9.362 15.319 1.00 77.50 134 SER A CA 1
ATOM 1062 C C . SER A 1 134 ? -5.119 9.368 16.836 1.00 77.50 134 SER A C 1
ATOM 1064 O O . SER A 1 134 ? -5.897 8.716 17.534 1.00 77.50 134 SER A O 1
ATOM 1066 N N . GLU A 1 135 ? -4.169 10.143 17.330 1.00 78.12 135 GLU A N 1
ATOM 1067 C CA . GLU A 1 135 ? -4.012 10.455 18.744 1.00 78.12 135 GLU A CA 1
ATOM 1068 C C . GLU A 1 135 ? -4.803 11.722 19.103 1.00 78.12 135 GLU A C 1
ATOM 1070 O O . GLU A 1 135 ? -5.270 12.465 18.232 1.00 78.12 135 GLU A O 1
ATOM 1075 N N . SER A 1 136 ? -4.984 11.964 20.403 1.00 76.81 136 SER A N 1
ATOM 1076 C CA . SER A 1 136 ? -5.742 13.112 20.923 1.00 76.81 136 SER A CA 1
ATOM 1077 C C . SER A 1 136 ? -5.098 14.470 20.625 1.00 76.81 136 SER A C 1
ATOM 1079 O O . SER A 1 136 ? -5.780 15.491 20.672 1.00 76.81 136 SER A O 1
ATOM 1081 N N . ASP A 1 137 ? -3.805 14.488 20.307 1.00 77.94 137 ASP A N 1
ATOM 1082 C CA . ASP A 1 137 ? -3.022 15.669 19.936 1.00 77.94 137 ASP A CA 1
ATOM 1083 C C . ASP A 1 137 ? -3.018 15.947 18.417 1.00 77.94 137 ASP A C 1
ATOM 1085 O O . ASP A 1 137 ? -2.338 16.863 17.954 1.00 77.94 137 ASP A O 1
ATOM 1089 N N . GLY A 1 138 ? -3.773 15.167 17.633 1.00 71.81 138 GLY A N 1
ATOM 1090 C CA . GLY A 1 138 ? -3.820 15.267 16.173 1.00 71.81 138 GLY A CA 1
ATOM 1091 C C . GLY A 1 138 ? -2.631 14.618 15.457 1.00 71.81 138 GLY A C 1
ATOM 1092 O O . GLY A 1 138 ? -2.553 14.681 14.228 1.00 71.81 138 GLY A O 1
ATOM 1093 N N . THR A 1 139 ? -1.714 13.986 16.195 1.00 77.44 139 THR A N 1
ATOM 1094 C CA . THR A 1 139 ? -0.669 13.139 15.618 1.00 77.44 139 THR A CA 1
ATOM 1095 C C . THR A 1 139 ? -1.220 11.759 15.270 1.00 77.44 139 THR A C 1
ATOM 1097 O O . THR A 1 139 ? -2.370 11.425 15.560 1.00 77.44 139 THR A O 1
ATOM 1100 N N . PHE A 1 140 ? -0.403 10.955 14.592 1.00 76.00 140 PHE A N 1
ATOM 1101 C CA . PHE A 1 140 ? -0.773 9.603 14.201 1.00 76.00 140 PHE A CA 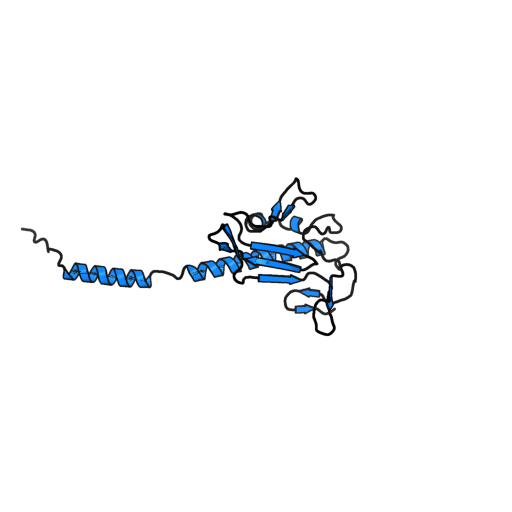1
ATOM 1102 C C . PHE A 1 140 ? 0.258 8.602 14.715 1.00 76.00 140 PHE A C 1
ATOM 1104 O O . PHE A 1 140 ? 1.459 8.784 14.504 1.00 76.00 140 PHE A O 1
ATOM 1111 N N . SER A 1 141 ? -0.211 7.523 15.337 1.00 77.19 141 SER A N 1
ATOM 1112 C CA . SER A 1 141 ? 0.612 6.425 15.851 1.00 77.19 141 SER A CA 1
ATOM 1113 C C . SER A 1 141 ? 0.234 5.094 15.194 1.00 77.19 141 SER A C 1
ATOM 1115 O O . SER A 1 141 ? -0.800 4.981 14.545 1.00 77.19 141 SER A O 1
ATOM 1117 N N . SER A 1 142 ? 1.060 4.059 15.349 1.00 76.81 142 SER A N 1
ATOM 1118 C CA . SER A 1 142 ? 0.761 2.707 14.857 1.00 76.81 142 SER A CA 1
ATOM 1119 C C . SER A 1 142 ? 0.770 1.701 16.006 1.00 76.81 142 SER A C 1
ATOM 1121 O O . SER A 1 142 ? 1.736 1.675 16.768 1.00 76.81 142 SER A O 1
ATOM 1123 N N . ARG A 1 143 ? -0.244 0.828 16.101 1.00 64.75 143 ARG A N 1
ATOM 1124 C CA . ARG A 1 143 ? -0.350 -0.207 17.158 1.00 64.75 143 ARG A CA 1
ATOM 1125 C C . ARG A 1 143 ? -0.069 -1.649 16.718 1.00 64.75 143 ARG A C 1
ATOM 1127 O O . ARG A 1 143 ? -0.235 -2.553 17.525 1.00 64.75 143 ARG A O 1
ATOM 1134 N N . GLY A 1 144 ? 0.415 -1.883 15.494 1.00 57.41 144 GLY A N 1
ATOM 1135 C CA . GLY A 1 144 ? 1.027 -3.181 15.153 1.00 57.41 144 GLY A CA 1
ATOM 1136 C C . GLY A 1 144 ? 0.585 -3.855 13.856 1.00 57.41 144 GLY A C 1
ATOM 1137 O O . GLY A 1 144 ? 1.197 -4.852 13.479 1.00 57.41 144 GLY A O 1
ATOM 1138 N N . ASP A 1 145 ? -0.390 -3.322 13.122 1.00 64.62 145 ASP A N 1
ATOM 1139 C CA . ASP A 1 145 ? -0.716 -3.852 11.795 1.00 64.62 145 ASP A CA 1
ATOM 1140 C C . ASP A 1 145 ? 0.316 -3.373 10.777 1.00 64.62 145 ASP A C 1
ATOM 1142 O O . ASP A 1 145 ? 0.191 -2.287 10.219 1.00 64.62 145 ASP A O 1
ATOM 1146 N N . LYS A 1 146 ? 1.359 -4.180 10.562 1.00 66.81 146 LYS A N 1
ATOM 1147 C CA . LYS A 1 146 ? 2.406 -3.948 9.564 1.00 66.81 146 LYS A CA 1
ATOM 1148 C C . LYS A 1 146 ? 2.465 -5.131 8.606 1.00 66.81 146 LYS A C 1
ATOM 1150 O O . LYS A 1 146 ? 2.897 -6.215 8.987 1.00 66.81 146 LYS A O 1
ATOM 1155 N N . ALA A 1 147 ? 2.106 -4.902 7.349 1.00 68.44 147 ALA A N 1
ATOM 1156 C CA . ALA A 1 147 ? 2.429 -5.822 6.263 1.00 68.44 147 ALA A CA 1
ATOM 1157 C C . ALA A 1 147 ? 3.621 -5.265 5.479 1.00 68.44 147 ALA A C 1
ATOM 1159 O O . ALA A 1 147 ? 3.681 -4.077 5.164 1.00 68.44 147 ALA A O 1
ATOM 1160 N N . SER A 1 148 ? 4.609 -6.113 5.212 1.00 69.56 148 SER A N 1
ATOM 1161 C CA . SER A 1 148 ? 5.826 -5.740 4.497 1.00 69.56 148 SER A CA 1
ATOM 1162 C C . SER A 1 148 ? 6.090 -6.766 3.416 1.00 69.56 148 SER A C 1
ATOM 1164 O O . SER A 1 148 ? 6.050 -7.963 3.684 1.00 69.56 148 SER A O 1
ATOM 1166 N N . LEU A 1 149 ? 6.391 -6.290 2.217 1.00 62.97 149 LEU A N 1
ATOM 1167 C CA . LEU A 1 149 ? 6.760 -7.116 1.086 1.00 62.97 149 LEU A CA 1
ATOM 1168 C C . LEU A 1 149 ? 7.867 -6.442 0.287 1.00 62.97 149 LEU A C 1
ATOM 1170 O O . LEU A 1 149 ? 7.976 -5.222 0.226 1.00 62.97 149 LEU A O 1
ATOM 1174 N N . THR A 1 150 ? 8.723 -7.259 -0.292 1.00 65.94 150 THR A N 1
ATOM 1175 C CA . THR A 1 150 ? 10.105 -6.914 -0.571 1.00 65.94 150 THR A CA 1
ATOM 1176 C C . THR A 1 150 ? 10.369 -7.280 -2.034 1.00 65.94 150 THR A C 1
ATOM 1178 O O . THR A 1 150 ? 10.671 -8.412 -2.378 1.00 65.94 150 THR A O 1
ATOM 1181 N N . TYR A 1 151 ? 10.164 -6.302 -2.910 1.00 60.31 151 TYR A N 1
ATOM 1182 C CA . TYR A 1 151 ? 10.330 -6.328 -4.362 1.00 60.31 151 TYR A CA 1
ATOM 1183 C C . TYR A 1 151 ? 11.732 -5.862 -4.753 1.00 60.31 151 TYR A C 1
ATOM 1185 O O . TYR A 1 151 ? 11.936 -4.749 -5.240 1.00 60.31 151 TYR A O 1
ATOM 1193 N N . GLY A 1 152 ? 12.723 -6.712 -4.533 1.00 53.31 152 GLY A N 1
ATOM 1194 C CA . GLY A 1 152 ? 14.105 -6.411 -4.879 1.00 53.31 152 GLY A CA 1
ATOM 1195 C C . GLY A 1 152 ? 14.960 -7.664 -4.942 1.00 53.31 152 GLY A C 1
ATOM 1196 O O . GLY A 1 152 ? 14.553 -8.736 -4.502 1.00 53.31 152 GLY A O 1
ATOM 1197 N N . ILE A 1 153 ? 16.141 -7.499 -5.526 1.00 50.75 153 ILE A N 1
ATOM 1198 C CA . ILE A 1 153 ? 17.233 -8.467 -5.496 1.00 50.75 153 ILE A CA 1
ATOM 1199 C C . ILE A 1 153 ? 18.241 -7.915 -4.483 1.00 50.75 153 ILE A C 1
ATOM 1201 O O . ILE A 1 153 ? 18.677 -6.768 -4.610 1.00 50.75 153 ILE A O 1
ATOM 1205 N N . TYR A 1 154 ? 18.548 -8.694 -3.445 1.00 56.19 154 TYR A N 1
ATOM 1206 C CA . TYR A 1 154 ? 19.380 -8.265 -2.316 1.00 56.19 154 TYR A CA 1
ATOM 1207 C C . TYR A 1 154 ? 20.729 -8.965 -2.347 1.00 56.19 154 TYR A C 1
ATOM 1209 O O . TYR A 1 154 ? 20.801 -10.169 -2.601 1.00 56.19 154 TYR A O 1
ATOM 1217 N N . ASP A 1 155 ? 21.777 -8.236 -1.975 1.00 46.03 155 ASP A N 1
ATOM 1218 C CA . ASP A 1 155 ? 22.955 -8.876 -1.404 1.00 46.03 155 ASP A CA 1
ATOM 1219 C C . ASP A 1 155 ? 22.693 -9.088 0.088 1.00 46.03 155 ASP A C 1
ATOM 1221 O O . ASP A 1 155 ? 22.506 -8.131 0.843 1.00 46.03 155 ASP A O 1
ATOM 1225 N N . MET A 1 156 ? 22.637 -10.351 0.506 1.00 43.84 156 MET A N 1
ATOM 1226 C CA . MET A 1 156 ? 22.610 -10.721 1.919 1.00 43.84 156 MET A CA 1
ATOM 1227 C C . MET A 1 156 ? 24.046 -10.842 2.434 1.00 43.84 156 MET A C 1
ATOM 1229 O O . MET A 1 156 ? 24.938 -11.308 1.719 1.00 43.84 156 MET A O 1
ATOM 1233 N N . ASP A 1 157 ? 24.288 -10.424 3.673 1.00 50.66 157 ASP A N 1
ATOM 1234 C CA . ASP A 1 157 ? 25.488 -10.835 4.392 1.00 50.66 157 ASP A CA 1
ATOM 1235 C C . ASP A 1 157 ? 25.433 -12.345 4.715 1.00 50.66 157 ASP A C 1
ATOM 1237 O O . ASP A 1 157 ? 24.405 -13.006 4.554 1.00 50.66 157 ASP A O 1
ATOM 1241 N N . ALA A 1 158 ? 26.551 -12.915 5.171 1.00 49.44 158 ALA A N 1
ATOM 1242 C CA . ALA A 1 158 ? 26.625 -14.334 5.541 1.00 49.44 158 ALA A CA 1
ATOM 1243 C C . ALA A 1 158 ? 25.696 -14.719 6.716 1.00 49.44 158 ALA A C 1
ATOM 1245 O O . ALA A 1 158 ? 25.531 -15.902 7.001 1.00 49.44 158 ALA A O 1
ATOM 1246 N N . SER A 1 159 ? 25.092 -13.728 7.378 1.00 50.59 159 SER A N 1
ATOM 1247 C CA . SER A 1 159 ? 24.171 -13.867 8.505 1.00 50.59 159 SER A CA 1
ATOM 1248 C C . SER A 1 159 ? 22.699 -13.722 8.087 1.00 50.59 159 SER A C 1
ATOM 1250 O O . SER A 1 159 ? 21.819 -13.797 8.942 1.00 50.59 159 SER A O 1
ATOM 1252 N N . GLY A 1 160 ? 22.416 -13.522 6.793 1.00 45.66 160 GLY A N 1
ATOM 1253 C CA . GLY A 1 160 ? 21.063 -13.389 6.248 1.00 45.66 160 GLY A CA 1
ATOM 1254 C C . GLY A 1 160 ? 20.460 -11.981 6.328 1.00 45.66 160 GLY A C 1
ATOM 1255 O O . GLY A 1 160 ? 19.275 -11.818 6.042 1.00 45.66 160 GLY A O 1
ATOM 1256 N N . ASN A 1 161 ? 21.237 -10.953 6.686 1.00 48.00 161 ASN A N 1
ATOM 1257 C CA . ASN A 1 161 ? 20.769 -9.565 6.716 1.00 48.00 161 ASN A CA 1
ATOM 1258 C C . ASN A 1 161 ? 21.023 -8.860 5.378 1.00 48.00 161 ASN A C 1
ATOM 1260 O O . ASN A 1 161 ? 22.035 -9.085 4.717 1.00 48.00 161 ASN A O 1
ATOM 1264 N N . ILE A 1 162 ? 20.123 -7.958 4.985 1.00 51.56 162 ILE A N 1
ATOM 1265 C CA . ILE A 1 162 ? 20.229 -7.191 3.734 1.00 51.56 162 ILE A CA 1
ATOM 1266 C C . ILE A 1 162 ? 21.382 -6.180 3.843 1.00 51.56 162 ILE A C 1
ATOM 1268 O O . ILE A 1 162 ? 21.313 -5.243 4.639 1.00 51.56 162 ILE A O 1
ATOM 1272 N N . LYS A 1 163 ? 22.423 -6.360 3.023 1.00 47.88 163 LYS A N 1
ATOM 1273 C CA . LYS A 1 163 ? 23.641 -5.539 2.997 1.00 47.88 163 LYS A CA 1
ATOM 1274 C C . LYS A 1 163 ? 23.509 -4.326 2.075 1.00 47.88 163 LYS A C 1
ATOM 1276 O O . LYS A 1 163 ? 23.925 -3.235 2.453 1.00 47.88 163 LYS A O 1
ATOM 1281 N N . ASP A 1 164 ? 22.926 -4.504 0.888 1.00 45.56 164 ASP A N 1
ATOM 1282 C CA . ASP A 1 164 ? 22.654 -3.407 -0.045 1.00 45.56 164 ASP A CA 1
ATOM 1283 C C . ASP A 1 164 ? 21.486 -3.720 -0.997 1.00 45.56 164 ASP A C 1
ATOM 1285 O O . ASP A 1 164 ? 21.097 -4.873 -1.196 1.00 45.56 164 ASP A O 1
ATOM 1289 N N . TYR A 1 165 ? 20.914 -2.665 -1.571 1.00 50.03 165 TYR A N 1
ATOM 1290 C CA . TYR A 1 165 ? 19.763 -2.705 -2.464 1.00 50.03 165 TYR A CA 1
ATOM 1291 C C . TYR A 1 165 ? 20.242 -2.414 -3.882 1.00 50.03 165 TYR A C 1
ATOM 1293 O O . TYR A 1 165 ? 20.356 -1.253 -4.273 1.00 50.03 165 TYR A O 1
ATOM 1301 N N . ASN A 1 166 ? 20.551 -3.462 -4.644 1.00 46.56 166 ASN A N 1
ATOM 1302 C CA . ASN A 1 166 ? 21.157 -3.311 -5.961 1.00 46.56 166 ASN A CA 1
ATOM 1303 C C . ASN A 1 166 ? 20.126 -3.579 -7.067 1.00 46.56 166 ASN A C 1
ATOM 1305 O O . ASN A 1 166 ? 19.698 -4.707 -7.296 1.00 46.56 166 ASN A O 1
ATOM 1309 N N . THR A 1 167 ? 19.702 -2.522 -7.759 1.00 44.88 167 THR A N 1
ATOM 1310 C CA . THR A 1 167 ? 18.625 -2.551 -8.764 1.00 44.88 167 THR A CA 1
ATOM 1311 C C . THR A 1 167 ? 19.075 -3.020 -10.157 1.00 44.88 167 THR A C 1
ATOM 1313 O O . THR A 1 167 ? 18.287 -2.944 -11.099 1.00 44.88 167 THR A O 1
ATOM 1316 N N . LEU A 1 168 ? 20.319 -3.502 -10.314 1.00 42.88 168 LEU A N 1
ATOM 1317 C CA . LEU A 1 168 ? 20.942 -3.760 -11.623 1.00 42.88 168 LEU A CA 1
ATOM 1318 C C . LEU A 1 168 ? 21.525 -5.174 -11.828 1.00 42.88 168 LEU A C 1
ATOM 1320 O O . LEU A 1 168 ? 22.133 -5.412 -12.871 1.00 42.88 168 LEU A O 1
ATOM 1324 N N . VAL A 1 169 ? 21.346 -6.133 -10.908 1.00 38.34 169 VAL A N 1
ATOM 1325 C CA . VAL A 1 169 ? 21.968 -7.470 -11.050 1.00 38.34 169 VAL A CA 1
ATOM 1326 C C . VAL A 1 169 ? 20.933 -8.586 -11.192 1.00 38.34 169 VAL A C 1
ATOM 1328 O O . VAL A 1 169 ? 20.186 -8.919 -10.278 1.00 38.34 169 VAL A O 1
ATOM 1331 N N . ASN A 1 170 ? 20.933 -9.193 -12.375 1.00 37.38 170 ASN A N 1
ATOM 1332 C CA . ASN A 1 170 ? 20.059 -10.274 -12.810 1.00 37.38 170 ASN A CA 1
ATOM 1333 C C . ASN A 1 170 ? 20.581 -11.639 -12.326 1.00 37.38 170 ASN A C 1
ATOM 1335 O O . ASN A 1 170 ? 21.080 -12.380 -13.167 1.00 37.38 170 ASN A O 1
ATOM 1339 N N . ASN A 1 171 ? 20.560 -11.954 -11.012 1.00 35.56 171 ASN A N 1
ATOM 1340 C CA . ASN A 1 171 ? 20.724 -13.361 -10.579 1.00 35.56 171 ASN A CA 1
ATOM 1341 C C . ASN A 1 171 ? 20.520 -13.777 -9.105 1.00 35.56 171 ASN A C 1
ATOM 1343 O O . ASN A 1 171 ? 20.987 -14.861 -8.758 1.00 35.56 171 ASN A O 1
ATOM 1347 N N . LYS A 1 172 ? 19.868 -13.028 -8.203 1.00 40.78 172 LYS A N 1
ATOM 1348 C CA . LYS A 1 172 ? 19.709 -13.533 -6.818 1.00 40.78 172 LYS A CA 1
ATOM 1349 C C . LYS A 1 172 ? 18.314 -13.327 -6.223 1.00 40.78 172 LYS A C 1
ATOM 1351 O O . LYS A 1 172 ? 17.750 -12.252 -6.334 1.00 40.78 172 LYS A O 1
ATOM 1356 N N . PHE A 1 173 ? 17.808 -14.422 -5.645 1.00 39.34 173 PHE A N 1
ATOM 1357 C CA . PHE A 1 173 ? 16.645 -14.632 -4.769 1.00 39.34 173 PHE A CA 1
ATOM 1358 C C . PHE A 1 173 ? 15.506 -13.603 -4.823 1.00 39.34 173 PHE A C 1
ATOM 1360 O O . PHE A 1 173 ? 15.649 -12.467 -4.376 1.00 39.34 173 PHE A O 1
ATOM 1367 N N . ILE A 1 174 ? 14.332 -14.054 -5.276 1.00 40.03 174 ILE A N 1
ATOM 1368 C CA . ILE A 1 174 ? 13.088 -13.286 -5.198 1.00 40.03 174 ILE A CA 1
ATOM 1369 C C . ILE A 1 174 ? 12.413 -13.643 -3.871 1.00 40.03 174 ILE A C 1
ATOM 1371 O O . ILE A 1 174 ? 12.069 -14.800 -3.634 1.00 40.03 174 ILE A O 1
ATOM 1375 N N . VAL A 1 175 ? 12.220 -12.660 -2.992 1.00 39.94 175 VAL A N 1
ATOM 1376 C CA . VAL A 1 175 ? 11.442 -12.853 -1.760 1.00 39.94 175 VAL A CA 1
ATOM 1377 C C . VAL A 1 175 ? 10.000 -12.430 -2.022 1.00 39.94 175 VAL A C 1
ATOM 1379 O O . VAL A 1 175 ? 9.672 -11.246 -1.977 1.00 39.94 175 VAL A O 1
ATOM 1382 N N . VAL A 1 176 ? 9.128 -13.398 -2.304 1.00 39.44 176 VAL A N 1
ATOM 1383 C CA . VAL A 1 176 ? 7.678 -13.176 -2.374 1.00 39.44 176 VAL A CA 1
ATOM 1384 C C . VAL A 1 176 ? 7.070 -13.623 -1.041 1.00 39.44 176 VAL A C 1
ATOM 1386 O O . VAL A 1 176 ? 6.795 -14.795 -0.804 1.00 39.44 176 VAL A O 1
ATOM 1389 N N . GLY A 1 177 ? 6.868 -12.678 -0.124 1.00 42.97 177 GLY A N 1
ATOM 1390 C CA . GLY A 1 177 ? 6.279 -12.934 1.196 1.00 42.97 177 GLY A CA 1
ATOM 1391 C C . GLY A 1 177 ? 7.277 -13.528 2.194 1.00 42.97 177 GLY A C 1
ATOM 1392 O O . GLY A 1 177 ? 8.434 -13.125 2.227 1.00 42.97 177 GLY A O 1
ATOM 1393 N N . ASN A 1 178 ? 6.832 -14.487 3.016 1.00 30.73 178 ASN A N 1
ATOM 1394 C CA . ASN A 1 178 ? 7.702 -15.277 3.908 1.00 30.73 178 ASN A CA 1
ATOM 1395 C C . ASN A 1 178 ? 8.448 -16.406 3.173 1.00 30.73 178 ASN A C 1
ATOM 1397 O O . ASN A 1 178 ? 9.063 -17.255 3.814 1.00 30.73 178 ASN A O 1
ATOM 1401 N N . TYR A 1 179 ? 8.369 -16.443 1.844 1.00 30.55 179 TYR A N 1
ATOM 1402 C CA . TYR A 1 179 ? 9.027 -17.447 1.031 1.00 30.55 179 TYR A CA 1
ATOM 1403 C C . TYR A 1 179 ? 10.090 -16.787 0.160 1.00 30.55 179 TYR A C 1
ATOM 1405 O O . TYR A 1 179 ? 9.848 -15.820 -0.564 1.00 30.55 179 TYR A O 1
ATOM 1413 N N . VAL A 1 180 ? 11.296 -17.329 0.280 1.00 34.75 180 VAL A N 1
ATOM 1414 C CA . VAL A 1 180 ? 12.405 -17.075 -0.627 1.00 34.75 180 VAL A CA 1
ATOM 1415 C C . VAL A 1 180 ? 12.266 -18.100 -1.746 1.00 34.75 180 VAL A C 1
ATOM 1417 O O . VAL A 1 180 ? 12.496 -19.286 -1.514 1.00 34.75 180 VAL A O 1
ATOM 1420 N N . GLU A 1 181 ? 11.865 -17.674 -2.942 1.00 31.64 181 GLU A N 1
ATOM 1421 C CA . GLU A 1 181 ? 11.928 -18.551 -4.110 1.00 31.64 181 GLU A CA 1
ATOM 1422 C C . GLU A 1 181 ? 13.337 -18.480 -4.705 1.00 31.64 181 GLU A C 1
ATOM 1424 O O . GLU A 1 181 ? 13.830 -17.434 -5.147 1.00 31.64 181 GLU A O 1
ATOM 1429 N N . LEU A 1 182 ? 14.006 -19.631 -4.653 1.00 26.80 182 LEU A N 1
ATOM 1430 C CA . LEU A 1 182 ? 15.209 -19.930 -5.415 1.00 26.80 182 LEU A CA 1
ATOM 1431 C C . LEU A 1 182 ? 14.848 -20.058 -6.895 1.00 26.80 182 LEU A C 1
ATOM 1433 O O . LEU A 1 182 ? 13.806 -20.617 -7.235 1.00 26.80 182 LEU A O 1
ATOM 1437 N N . LYS A 1 183 ? 15.739 -19.581 -7.761 1.00 35.81 183 LYS A N 1
ATOM 1438 C CA . LYS A 1 183 ? 15.757 -19.980 -9.166 1.00 35.81 183 LYS A CA 1
ATOM 1439 C C . LYS A 1 183 ? 16.793 -21.078 -9.353 1.00 35.81 183 LYS A C 1
ATOM 1441 O O . LYS A 1 183 ? 17.858 -20.960 -8.704 1.00 35.81 183 LYS A O 1
#

Sequence (183 aa):
MRKSRAFTLVELVTVVVIIGILLMMVVPTMSETRDGVSKNQTNTTHKIFVNAIDYWIKDNINPAQRPANFFSKNSQGKNVLDYIAVKDVFDSTNISKDSGSANGYKLNTPFVAEYRQVEVKFERGVLKTTFMFSESDGTFSSRGDKASLTYGIYDMDASGNIKDYNTLVNNKFIVVGNYVELK

pLDDT: mean 73.08, std 17.5, range [26.8, 94.31]

Radius of gyration: 26.17 Å; chains: 1; bounding box: 92×40×66 Å

Foldseek 3Di:
DDDDPDDDPVNVVVVVVVVVVCVVVPDDPVVVVVVVVLLVVLVVLLVLLVVLQQVLLVPAPHNLFGAQFQQRQGPVGAGSCVSRPDPLSCQAEQKDQDCPDPSRIDRNPPDAPDTYFWYWGRHLQKTKIFGWDQDPVRGIDGDDSIDIAGGAFFDADPVRHGPDRDRPDPAHWDDGGVDTDHD